Protein AF-A0A392TFT5-F1 (afdb_monomer)

Foldseek 3Di:
DVVLLVCLVPDQPVPDPDQNCVVVVVCCVPQPPVCVVVVVSNLVNLLVCQVVVVDDPPDVVNCVNLVSCPVVDDPVSSVSND

Organism: NCBI:txid97028

Mean predicted aligned error: 4.64 Å

Secondary structure (DSSP, 8-state):
-HHHHHHHHH--TTT-SS-THHHHGGGHHHHGGGGHHHHHHHHHHHHHHHHTTT--TT-HHHHHHHGGGGGTS-HHHHHTT-

InterPro domains:
  IPR022783 GCF, C-terminal [PF07842] (1-82)
  IPR045211 TFP11/STIP/Ntr1 [PTHR23329] (1-82)

Nearest PDB structures (foldseek):
  8ro2-assembly1_TF  TM=8.916E-01  e=1.430E-04  Homo sapiens
  8ro1-assembly1_TF  TM=9.195E-01  e=3.729E-03  Caenorhabditis elegans

Solvent-accessible surface area (backbone atoms only — not comparable to full-atom values): 5218 Å² total; per-residue (Å²): 109,72,69,63,51,48,51,58,69,73,56,46,89,89,79,55,87,69,65,66,62,76,79,50,52,81,45,44,91,79,47,54,77,81,42,48,74,51,50,55,53,50,50,50,56,49,47,57,48,48,70,72,57,72,70,54,98,83,49,61,71,57,49,66,69,48,59,76,47,61,86,71,45,55,73,68,64,43,58,78,71,107

Sequence (82 aa):
MPKLSSAVGTWEPRHETIPIHTWVHPWLPLLGHKLEGIYQMIRFKLSTVLDAWQWHPSDGSVYAILSPWKTVFDSDSWQQLM

Radius of gyration: 12.47 Å; Cα contacts (8 Å, |Δi|>4): 29; chains: 1; bounding box: 26×22×37 Å

pLDDT: mean 85.1, std 7.15, range [63.88, 93.38]

Structure (mmCIF, N/CA/C/O backbone):
data_AF-A0A392TFT5-F1
#
_entry.id   AF-A0A392TFT5-F1
#
loop_
_atom_site.group_PDB
_atom_site.id
_atom_site.type_symbol
_atom_site.label_atom_id
_atom_site.label_alt_id
_atom_site.label_comp_id
_atom_site.label_asym_id
_atom_site.label_entity_id
_atom_site.label_seq_id
_atom_site.pdbx_PDB_ins_code
_atom_site.Cartn_x
_atom_site.Cartn_y
_atom_site.Cartn_z
_atom_site.occupancy
_atom_site.B_iso_or_equiv
_atom_site.auth_seq_id
_atom_site.auth_comp_id
_atom_site.auth_asym_id
_atom_site.auth_atom_id
_atom_site.pdbx_PDB_model_num
ATOM 1 N N . MET A 1 1 ? 0.284 1.307 15.938 1.00 73.75 1 MET A N 1
ATOM 2 C CA . MET A 1 1 ? 0.640 -0.066 16.364 1.00 73.75 1 MET A CA 1
ATOM 3 C C . MET A 1 1 ? 2.120 -0.292 16.102 1.00 73.75 1 MET A C 1
ATOM 5 O O . MET A 1 1 ? 2.486 -0.454 14.945 1.00 73.75 1 MET A O 1
ATOM 9 N N . PRO A 1 2 ? 2.977 -0.285 17.131 1.00 80.44 2 PRO A N 1
ATOM 10 C CA .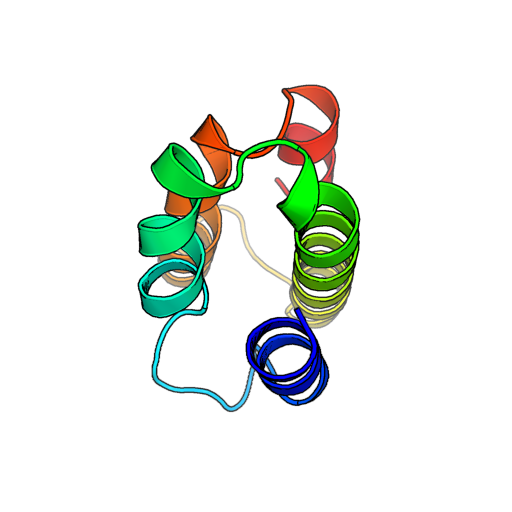 PRO A 1 2 ? 4.423 -0.175 16.931 1.00 80.44 2 PRO A CA 1
ATOM 11 C C . PRO A 1 2 ? 5.031 -1.364 16.171 1.00 80.44 2 PRO A C 1
ATOM 13 O O . PRO A 1 2 ? 5.895 -1.155 15.329 1.00 80.44 2 PRO A O 1
ATOM 16 N N . LYS A 1 3 ? 4.540 -2.594 16.387 1.00 88.75 3 LYS A N 1
ATOM 17 C CA . LYS A 1 3 ? 5.069 -3.792 15.708 1.00 88.75 3 LYS A CA 1
ATOM 18 C C . LYS A 1 3 ? 4.807 -3.793 14.198 1.00 88.75 3 LYS A C 1
ATOM 20 O O . LYS A 1 3 ? 5.740 -4.001 13.434 1.00 88.75 3 LYS A O 1
ATOM 25 N N . LEU A 1 4 ? 3.568 -3.522 13.774 1.00 89.62 4 LEU A N 1
ATOM 26 C CA . LEU A 1 4 ? 3.214 -3.492 12.350 1.00 89.62 4 LEU A CA 1
ATOM 27 C C . LEU A 1 4 ? 3.895 -2.318 11.638 1.00 89.62 4 LEU A C 1
ATOM 29 O O . LEU A 1 4 ? 4.487 -2.511 10.588 1.00 89.62 4 LEU A O 1
ATOM 33 N N . SER A 1 5 ? 3.885 -1.123 12.238 1.00 89.50 5 SER A N 1
ATOM 34 C CA . SER A 1 5 ? 4.585 0.037 11.673 1.00 89.50 5 SER A CA 1
ATOM 35 C C . SER A 1 5 ? 6.090 -0.209 11.528 1.00 89.50 5 SER A C 1
ATOM 37 O O . SER A 1 5 ? 6.651 0.134 10.495 1.00 89.50 5 SER A O 1
ATOM 39 N N . SER A 1 6 ? 6.731 -0.840 12.519 1.00 92.06 6 SER A N 1
ATOM 40 C CA . SER A 1 6 ? 8.151 -1.205 12.447 1.00 92.06 6 SER A CA 1
ATOM 41 C C . SER A 1 6 ? 8.424 -2.217 11.330 1.00 92.06 6 SER A C 1
ATOM 43 O O . SER A 1 6 ? 9.294 -1.978 10.501 1.00 92.06 6 SER A O 1
ATOM 45 N N . ALA A 1 7 ? 7.620 -3.285 11.240 1.00 91.81 7 ALA A N 1
ATOM 46 C CA . ALA A 1 7 ? 7.756 -4.300 10.193 1.00 91.81 7 ALA A CA 1
ATOM 47 C C . ALA A 1 7 ? 7.614 -3.710 8.779 1.00 91.81 7 ALA A C 1
ATOM 49 O O . ALA A 1 7 ? 8.385 -4.046 7.888 1.00 91.81 7 ALA A O 1
ATOM 50 N N . VAL A 1 8 ? 6.671 -2.783 8.579 1.00 92.62 8 VAL A N 1
ATOM 51 C CA . VAL A 1 8 ? 6.531 -2.050 7.308 1.00 92.62 8 VAL A CA 1
ATOM 52 C C . VAL A 1 8 ? 7.715 -1.115 7.064 1.00 92.62 8 VAL A C 1
ATOM 54 O O . VAL A 1 8 ? 8.144 -0.960 5.925 1.00 92.62 8 VAL A O 1
ATOM 57 N N . GLY A 1 9 ? 8.266 -0.505 8.115 1.00 91.69 9 GLY A N 1
ATOM 58 C CA . GLY A 1 9 ? 9.433 0.368 8.004 1.00 91.69 9 GLY A CA 1
ATOM 59 C C . GLY A 1 9 ? 10.668 -0.382 7.509 1.00 91.69 9 GLY A C 1
ATOM 60 O O . GLY A 1 9 ? 11.380 0.120 6.640 1.00 91.69 9 GLY A O 1
ATOM 61 N N . THR A 1 10 ? 10.879 -1.601 8.011 1.00 91.94 10 THR A N 1
ATOM 62 C CA . THR A 1 10 ? 12.001 -2.474 7.634 1.00 91.94 10 THR A CA 1
ATOM 63 C C . THR A 1 10 ? 11.762 -3.278 6.361 1.00 91.94 10 THR A C 1
ATOM 65 O O . THR A 1 10 ? 12.708 -3.847 5.831 1.00 91.94 10 THR A O 1
ATOM 68 N N . TRP A 1 11 ? 10.520 -3.367 5.883 1.00 92.69 11 TRP A N 1
ATOM 69 C CA . TRP A 1 11 ? 10.194 -4.120 4.677 1.00 92.69 11 TRP A CA 1
ATOM 70 C C . TRP A 1 11 ? 10.774 -3.445 3.430 1.00 92.69 11 TRP A C 1
ATOM 72 O O . TRP A 1 11 ? 10.568 -2.248 3.207 1.00 92.69 11 TRP A O 1
ATOM 82 N N . GLU A 1 12 ? 11.462 -4.230 2.601 1.00 88.25 12 GLU A N 1
ATOM 83 C CA . GLU A 1 12 ? 12.104 -3.778 1.368 1.00 88.25 12 GLU A CA 1
ATOM 84 C C . GLU A 1 12 ? 11.538 -4.543 0.156 1.00 88.25 12 GLU A C 1
ATOM 86 O O . GLU A 1 12 ? 11.857 -5.723 -0.021 1.00 88.25 12 GLU A O 1
ATOM 91 N N . PRO A 1 13 ? 10.737 -3.899 -0.722 1.00 84.19 13 PRO A N 1
ATOM 92 C CA . PRO A 1 13 ? 10.025 -4.583 -1.809 1.00 84.19 13 PRO A CA 1
ATOM 93 C C . PRO A 1 13 ? 10.910 -5.397 -2.762 1.00 84.19 13 PRO A C 1
ATOM 95 O O . PRO A 1 13 ? 10.426 -6.319 -3.409 1.00 84.19 13 PRO A O 1
ATOM 98 N N . ARG A 1 14 ? 12.200 -5.051 -2.867 1.00 82.06 14 ARG A N 1
ATOM 99 C CA . ARG A 1 14 ? 13.166 -5.700 -3.768 1.00 82.06 14 ARG A CA 1
ATOM 100 C C . ARG A 1 14 ? 13.857 -6.925 -3.182 1.00 82.06 14 ARG A C 1
ATOM 102 O O . ARG A 1 14 ? 14.408 -7.715 -3.940 1.00 82.06 14 ARG A O 1
ATOM 109 N N . HIS A 1 15 ? 13.892 -7.042 -1.859 1.00 83.12 15 HIS A N 1
ATOM 110 C CA . HIS A 1 15 ? 14.678 -8.066 -1.162 1.00 83.12 15 HIS A CA 1
ATOM 111 C C . HIS A 1 15 ? 13.799 -9.111 -0.482 1.00 83.12 15 HIS A C 1
ATOM 113 O O . HIS A 1 15 ? 14.258 -10.209 -0.175 1.00 83.12 15 HIS A O 1
ATOM 119 N N . GLU A 1 16 ? 12.538 -8.772 -0.245 1.00 83.38 16 GLU A N 1
ATOM 120 C CA . GLU A 1 16 ? 11.620 -9.610 0.501 1.00 83.38 16 GLU A CA 1
ATOM 121 C C . GLU A 1 16 ? 10.899 -10.603 -0.409 1.00 83.38 16 GLU A C 1
ATOM 123 O O . GLU A 1 16 ? 10.384 -10.262 -1.471 1.00 83.38 16 GLU A O 1
ATOM 128 N N . THR A 1 17 ? 10.834 -11.854 0.041 1.00 82.88 17 THR A N 1
ATOM 129 C CA . THR A 1 17 ? 10.168 -12.949 -0.685 1.00 82.88 17 THR A CA 1
ATOM 130 C C . THR A 1 17 ? 8.686 -13.059 -0.345 1.00 82.88 17 THR A C 1
ATOM 132 O O . THR A 1 17 ? 7.912 -13.630 -1.112 1.00 82.88 17 THR A O 1
ATOM 135 N N . ILE A 1 18 ? 8.278 -12.504 0.799 1.00 86.94 18 ILE A N 1
ATOM 136 C CA . ILE A 1 18 ? 6.892 -12.509 1.260 1.00 86.94 18 ILE A CA 1
ATOM 137 C C . ILE A 1 18 ? 6.243 -11.168 0.886 1.00 86.94 18 ILE A C 1
ATOM 139 O O . ILE A 1 18 ? 6.654 -10.121 1.400 1.00 86.94 18 ILE A O 1
ATOM 143 N N . PRO A 1 19 ? 5.198 -11.164 0.036 1.00 88.56 19 PRO A N 1
ATOM 144 C CA . PRO A 1 19 ? 4.521 -9.935 -0.351 1.00 88.56 19 PRO A CA 1
ATOM 145 C C . PRO A 1 19 ? 3.874 -9.237 0.847 1.00 88.56 19 PRO A C 1
ATOM 147 O O . PRO A 1 19 ? 3.139 -9.856 1.618 1.00 88.56 19 PRO A O 1
ATOM 150 N N . ILE A 1 20 ? 4.077 -7.926 0.965 1.00 91.94 20 ILE A N 1
ATOM 151 C CA . ILE A 1 20 ? 3.619 -7.129 2.114 1.00 91.94 20 ILE A CA 1
ATOM 152 C C . ILE A 1 20 ? 2.113 -7.221 2.400 1.00 91.94 20 ILE A C 1
ATOM 154 O O . ILE A 1 20 ? 1.687 -7.218 3.555 1.00 91.94 20 ILE A O 1
ATOM 158 N N . HIS A 1 21 ? 1.289 -7.367 1.362 1.00 91.56 21 HIS A N 1
ATOM 159 C CA . HIS A 1 21 ? -0.160 -7.463 1.522 1.00 91.56 21 HIS A CA 1
ATOM 160 C C . HIS A 1 21 ? -0.572 -8.670 2.384 1.00 91.56 21 HIS A C 1
ATOM 162 O O . HIS A 1 21 ? -1.553 -8.585 3.116 1.00 91.56 21 HIS A O 1
ATOM 168 N N . THR A 1 22 ? 0.197 -9.766 2.367 1.00 92.50 22 THR A N 1
ATOM 169 C CA . THR A 1 22 ? -0.135 -11.019 3.075 1.00 92.50 22 THR A CA 1
ATOM 170 C C . THR A 1 22 ? -0.211 -10.863 4.591 1.00 92.50 22 THR A C 1
ATOM 172 O O . THR A 1 22 ? -1.012 -11.533 5.239 1.00 92.50 22 THR A O 1
ATOM 175 N N . TRP A 1 23 ? 0.576 -9.951 5.163 1.00 92.56 23 TRP A N 1
ATOM 176 C CA . TRP A 1 23 ? 0.632 -9.715 6.605 1.00 92.56 23 TRP A CA 1
ATOM 177 C C . TRP A 1 23 ? 0.092 -8.341 7.020 1.00 92.56 23 TRP A C 1
ATOM 179 O O . TRP A 1 23 ? -0.122 -8.115 8.211 1.00 92.56 23 TRP A O 1
ATOM 189 N N . VAL A 1 24 ? -0.204 -7.448 6.065 1.00 93.00 24 VAL A N 1
ATOM 190 C CA . VAL A 1 24 ? -0.914 -6.178 6.315 1.00 93.00 24 VAL A CA 1
ATOM 191 C C . VAL A 1 24 ? -2.431 -6.323 6.145 1.00 93.00 24 VAL A C 1
ATOM 193 O O . VAL A 1 24 ? -3.187 -5.845 6.990 1.00 93.00 24 VAL A O 1
ATOM 196 N N . HIS A 1 25 ? -2.905 -7.007 5.100 1.00 92.62 25 HIS A N 1
ATOM 197 C CA . HIS A 1 25 ? -4.338 -7.107 4.798 1.00 92.62 25 HIS A CA 1
ATOM 198 C C . HIS A 1 25 ? -5.192 -7.795 5.866 1.00 92.62 25 HIS A C 1
ATOM 200 O O . HIS A 1 25 ? -6.327 -7.359 6.047 1.00 92.62 25 HIS A O 1
ATOM 206 N N . PRO A 1 26 ? -4.711 -8.801 6.624 1.00 93.38 26 PRO A N 1
ATOM 207 C CA . PRO A 1 26 ? -5.508 -9.389 7.702 1.00 93.38 26 PRO A CA 1
ATOM 208 C C . PRO A 1 26 ? -5.989 -8.367 8.746 1.00 93.38 26 PRO A C 1
ATOM 210 O O . PRO A 1 26 ? -6.978 -8.598 9.437 1.00 93.38 26 PRO A O 1
ATOM 213 N N . TRP A 1 27 ? -5.320 -7.215 8.842 1.00 90.50 27 TRP A N 1
ATOM 214 C CA . TRP A 1 27 ? -5.671 -6.141 9.765 1.00 90.50 27 TRP A CA 1
ATOM 215 C C . TRP A 1 27 ? -6.670 -5.125 9.192 1.00 90.50 27 TRP A C 1
ATOM 217 O O . TRP A 1 27 ? -7.240 -4.358 9.970 1.00 90.50 27 TRP A O 1
ATOM 227 N N . LEU A 1 28 ? -6.918 -5.123 7.872 1.00 86.19 28 LEU A N 1
ATOM 228 C CA . LEU A 1 28 ? -7.881 -4.233 7.202 1.00 86.19 28 LEU A CA 1
ATOM 229 C C . LEU A 1 28 ? -9.257 -4.224 7.883 1.00 86.19 28 LEU A C 1
ATOM 231 O O . LEU A 1 28 ? -9.678 -3.145 8.308 1.00 86.19 28 LEU A O 1
ATOM 235 N N . PRO A 1 29 ? -9.947 -5.376 8.050 1.00 87.38 29 PRO A N 1
ATOM 236 C CA . PRO A 1 29 ? -11.297 -5.386 8.614 1.00 87.38 29 PRO A CA 1
ATOM 237 C C . PRO A 1 29 ? -11.337 -4.998 10.098 1.00 87.38 29 PRO A C 1
ATOM 239 O O . PRO A 1 29 ? -12.392 -4.639 10.609 1.00 87.38 29 PRO A O 1
ATOM 242 N N . LEU A 1 30 ? -10.201 -5.068 10.798 1.00 89.12 30 LEU A N 1
ATOM 243 C CA . LEU A 1 30 ? -10.122 -4.823 12.238 1.00 89.12 30 LEU A CA 1
ATOM 244 C C . LEU A 1 30 ? -9.751 -3.376 12.571 1.00 89.12 30 LEU A C 1
ATOM 246 O O . LEU A 1 30 ? -10.167 -2.851 13.603 1.00 89.12 30 LEU A O 1
ATOM 250 N N . LEU A 1 31 ? -8.920 -2.745 11.737 1.00 85.81 31 LEU A N 1
ATOM 251 C CA . LEU A 1 31 ? -8.261 -1.484 12.075 1.00 85.81 31 LEU A CA 1
ATOM 252 C C . LEU A 1 31 ? -8.591 -0.335 11.122 1.00 85.81 31 LEU A C 1
ATOM 254 O O . LEU A 1 31 ? -8.491 0.815 11.553 1.00 85.81 31 LEU A O 1
ATOM 258 N N . GLY A 1 32 ? -9.002 -0.614 9.879 1.00 84.19 32 GLY A N 1
ATOM 259 C CA . GLY A 1 32 ? -9.453 0.392 8.910 1.00 84.19 32 GLY A CA 1
ATOM 260 C C . GLY A 1 32 ? -8.563 1.643 8.868 1.00 84.19 32 GLY A C 1
ATOM 261 O O . GLY A 1 32 ? -7.368 1.557 8.584 1.00 84.19 32 GLY A O 1
ATOM 262 N N . HIS A 1 33 ? -9.141 2.795 9.225 1.00 83.44 33 HIS A N 1
ATOM 263 C CA . HIS A 1 33 ? -8.489 4.115 9.255 1.00 83.44 33 HIS A CA 1
ATOM 264 C C . HIS A 1 33 ? -7.229 4.187 10.137 1.00 83.44 33 HIS A C 1
ATOM 266 O O . HIS A 1 33 ? -6.325 4.973 9.874 1.00 83.44 33 HIS A O 1
ATOM 272 N N . LYS A 1 34 ? -7.092 3.336 11.164 1.00 86.50 34 LYS A N 1
ATOM 273 C CA . LYS A 1 34 ? -5.893 3.320 12.027 1.00 86.50 34 LYS A CA 1
ATOM 274 C C . LYS A 1 34 ? -4.626 2.857 11.295 1.00 86.50 34 LYS A C 1
ATOM 276 O O . LYS A 1 34 ? -3.534 2.958 11.856 1.00 86.50 34 LYS A O 1
ATOM 281 N N . LEU A 1 35 ? -4.768 2.322 10.082 1.00 88.88 35 LEU A N 1
ATOM 282 C CA . LEU A 1 35 ? -3.673 1.874 9.223 1.00 88.88 35 LEU A CA 1
ATOM 283 C C . LEU A 1 35 ? -3.284 2.903 8.155 1.00 88.88 35 LEU A C 1
ATOM 285 O O . LEU A 1 35 ? -2.356 2.649 7.397 1.00 88.88 35 LEU A O 1
ATOM 289 N N . GLU A 1 36 ? -3.914 4.076 8.111 1.00 87.69 36 GLU A N 1
ATOM 290 C CA . GLU A 1 36 ? -3.694 5.048 7.036 1.00 87.69 36 GLU A CA 1
ATOM 291 C C . GLU A 1 36 ? -2.229 5.485 6.896 1.00 87.69 36 GLU A C 1
ATOM 293 O O . GLU A 1 36 ? -1.660 5.408 5.810 1.00 87.69 36 GLU A O 1
ATOM 298 N N . GLY A 1 37 ? -1.555 5.807 8.005 1.00 89.94 37 GLY A N 1
ATOM 299 C CA . GLY A 1 37 ? -0.119 6.116 7.979 1.00 89.94 37 GLY A CA 1
ATOM 300 C C . GLY A 1 37 ? 0.757 4.940 7.520 1.00 89.94 37 GLY A C 1
ATOM 301 O O . GLY A 1 37 ? 1.808 5.145 6.918 1.00 89.94 37 GLY A O 1
ATOM 302 N N . ILE A 1 38 ? 0.315 3.701 7.755 1.00 91.50 38 ILE A N 1
ATOM 303 C CA . ILE A 1 38 ? 0.994 2.506 7.244 1.00 91.50 38 ILE A CA 1
ATOM 304 C C . ILE A 1 38 ? 0.808 2.406 5.727 1.00 91.50 38 ILE A C 1
ATOM 306 O O . ILE A 1 38 ? 1.780 2.162 5.020 1.00 91.50 38 ILE A O 1
ATOM 310 N N . TYR A 1 39 ? -0.395 2.658 5.211 1.00 89.25 39 TYR A N 1
ATOM 311 C CA . TYR A 1 39 ? -0.665 2.644 3.773 1.00 89.25 39 TYR A CA 1
ATOM 312 C C . TYR A 1 39 ? 0.130 3.699 3.013 1.00 89.25 39 TYR A C 1
ATOM 314 O O . TYR A 1 39 ? 0.684 3.385 1.963 1.00 89.25 39 TYR A O 1
ATOM 322 N N . GLN A 1 40 ? 0.268 4.904 3.571 1.00 89.75 40 GLN A N 1
ATOM 323 C CA . GLN A 1 40 ? 1.111 5.948 2.982 1.00 89.75 40 GLN A CA 1
ATOM 324 C C . GLN A 1 40 ? 2.573 5.494 2.862 1.00 89.75 40 GLN A C 1
ATOM 326 O O . GLN A 1 40 ? 3.200 5.671 1.819 1.00 89.75 40 GLN A O 1
ATOM 331 N N . MET A 1 41 ? 3.105 4.829 3.893 1.00 92.88 41 MET A N 1
ATOM 332 C CA . MET A 1 41 ? 4.474 4.305 3.876 1.00 92.88 41 MET A CA 1
ATOM 333 C C . MET A 1 41 ? 4.663 3.176 2.854 1.00 92.88 41 MET A C 1
ATOM 335 O O . MET A 1 41 ? 5.673 3.141 2.153 1.00 92.88 41 MET A O 1
ATOM 339 N N . ILE A 1 42 ? 3.691 2.267 2.746 1.00 92.19 42 ILE A N 1
ATOM 340 C CA . ILE A 1 42 ? 3.728 1.165 1.773 1.00 92.19 42 ILE A CA 1
ATOM 341 C C . ILE A 1 42 ? 3.669 1.711 0.356 1.00 92.19 42 ILE A C 1
ATOM 343 O O . ILE A 1 42 ? 4.485 1.335 -0.479 1.00 92.19 42 ILE A O 1
ATOM 347 N N . ARG A 1 43 ? 2.733 2.626 0.103 1.00 90.69 43 ARG A N 1
ATOM 348 C CA . ARG A 1 43 ? 2.579 3.282 -1.188 1.00 90.69 43 ARG A CA 1
ATOM 349 C C . ARG A 1 43 ? 3.868 3.973 -1.611 1.00 90.69 43 ARG A C 1
ATOM 351 O O . ARG A 1 43 ? 4.330 3.733 -2.716 1.00 90.69 43 ARG A O 1
ATOM 358 N N . PHE A 1 44 ? 4.478 4.752 -0.718 1.00 91.44 44 PHE A N 1
ATOM 359 C CA . PHE A 1 44 ? 5.755 5.407 -0.991 1.00 91.44 44 PHE A CA 1
ATOM 360 C C . PHE A 1 44 ? 6.848 4.400 -1.379 1.00 91.44 44 PHE A C 1
ATOM 362 O O . PHE A 1 44 ? 7.497 4.571 -2.406 1.00 91.44 44 PHE A O 1
ATOM 369 N N . LYS A 1 45 ? 7.020 3.317 -0.608 1.00 91.19 45 LYS A N 1
ATOM 370 C CA . LYS A 1 45 ? 8.009 2.266 -0.912 1.00 91.19 45 LYS A CA 1
ATOM 371 C C . LYS A 1 45 ? 7.717 1.528 -2.225 1.00 91.19 45 LYS A C 1
ATOM 373 O O . LYS A 1 45 ? 8.647 1.128 -2.917 1.00 91.19 45 LYS A O 1
ATOM 378 N N . LEU A 1 46 ? 6.446 1.326 -2.571 1.00 88.88 46 LEU A N 1
ATOM 379 C CA . LEU A 1 46 ? 6.066 0.737 -3.854 1.00 88.88 46 LEU A CA 1
ATOM 380 C C . LEU A 1 46 ? 6.386 1.695 -5.008 1.00 88.88 46 LEU A C 1
ATOM 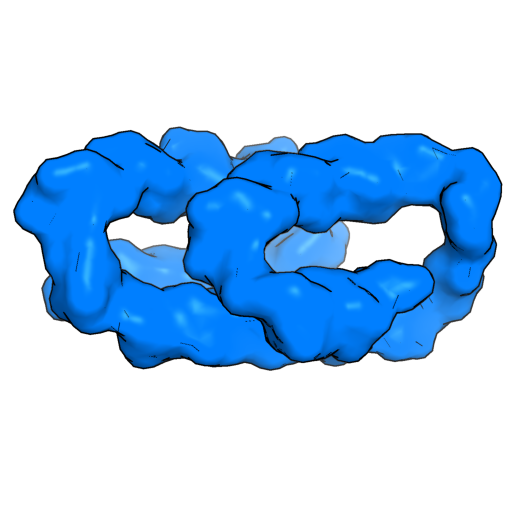382 O O . LEU A 1 46 ? 7.048 1.272 -5.948 1.00 88.88 46 LEU A O 1
ATOM 386 N N . SER A 1 47 ? 6.015 2.976 -4.908 1.00 87.12 47 SER A N 1
ATOM 387 C CA . SER A 1 47 ? 6.331 3.996 -5.919 1.00 87.12 47 SE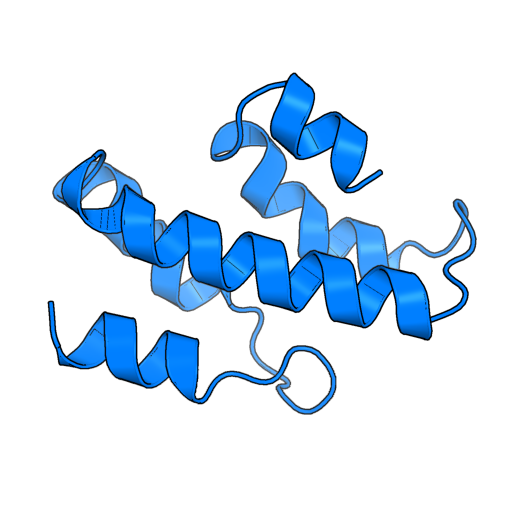R A CA 1
ATOM 388 C C . SER A 1 47 ? 7.833 4.093 -6.193 1.00 87.12 47 SER A C 1
ATOM 390 O O . SER A 1 47 ? 8.246 4.025 -7.345 1.00 87.12 47 SER A O 1
ATOM 392 N N . THR A 1 48 ? 8.669 4.155 -5.150 1.00 86.62 48 THR A N 1
ATOM 393 C CA . THR A 1 48 ? 10.128 4.254 -5.332 1.00 86.62 48 THR A CA 1
ATOM 394 C C . THR A 1 48 ? 10.717 3.033 -6.030 1.00 86.62 48 THR A C 1
ATOM 396 O O . THR A 1 48 ? 11.661 3.150 -6.814 1.00 86.62 48 THR A O 1
ATOM 399 N N . VAL A 1 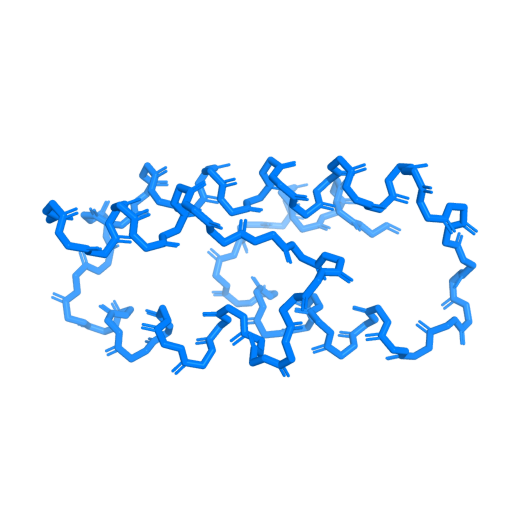49 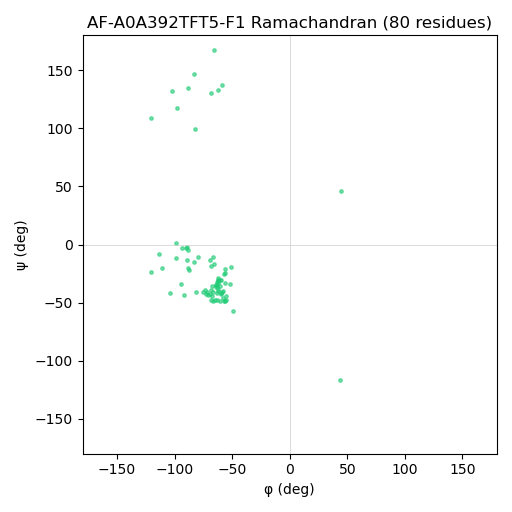? 10.175 1.844 -5.759 1.00 82.75 49 VAL A N 1
ATOM 400 C CA . VAL A 1 49 ? 10.633 0.621 -6.415 1.00 82.75 49 VAL A CA 1
ATOM 401 C C . VAL A 1 49 ? 10.166 0.547 -7.859 1.00 82.75 49 VAL A C 1
ATOM 403 O O . VAL A 1 49 ? 10.985 0.150 -8.687 1.00 82.75 49 VAL A O 1
ATOM 406 N N . LEU A 1 50 ? 8.931 0.964 -8.155 1.00 82.25 50 LEU A N 1
ATOM 407 C CA . LEU A 1 50 ? 8.389 1.047 -9.514 1.00 82.25 50 LEU A CA 1
ATOM 408 C C . LEU A 1 50 ? 9.209 2.000 -10.389 1.00 82.25 50 LEU A C 1
ATOM 410 O O . LEU A 1 50 ? 9.661 1.590 -11.459 1.00 82.25 50 LEU A O 1
ATOM 414 N N . ASP A 1 51 ? 9.490 3.209 -9.892 1.00 80.81 51 ASP A N 1
ATOM 415 C CA . ASP A 1 51 ? 10.308 4.208 -10.592 1.00 80.81 51 ASP A CA 1
ATOM 416 C C . ASP A 1 51 ? 11.681 3.641 -10.961 1.00 80.81 51 ASP A C 1
ATOM 418 O O . ASP A 1 51 ? 12.178 3.794 -12.078 1.00 80.81 51 ASP A O 1
ATOM 422 N N . ALA A 1 52 ? 12.303 2.931 -10.021 1.00 77.50 52 ALA A N 1
ATOM 423 C CA . ALA A 1 52 ? 13.637 2.396 -10.213 1.00 77.50 52 ALA A CA 1
ATOM 424 C C . ALA A 1 52 ? 13.662 0.990 -10.850 1.00 77.50 52 ALA A C 1
ATOM 426 O O . ALA A 1 52 ? 14.754 0.450 -11.023 1.00 77.50 52 ALA A O 1
ATOM 427 N N . TRP A 1 53 ? 12.521 0.350 -11.132 1.00 71.62 53 TRP A N 1
ATOM 428 C CA . TRP A 1 53 ? 12.456 -0.959 -11.805 1.00 71.62 53 TRP A CA 1
ATOM 429 C C . TRP A 1 53 ? 12.365 -0.850 -13.330 1.00 71.62 53 TRP A C 1
ATOM 431 O O . TRP A 1 53 ? 12.419 -1.885 -13.983 1.00 71.62 53 TRP A O 1
ATOM 441 N N . GLN A 1 54 ? 12.288 0.363 -13.906 1.00 65.81 54 GLN A N 1
ATOM 442 C CA . GLN A 1 54 ? 12.025 0.554 -15.347 1.00 65.81 54 GLN A CA 1
ATOM 443 C C . GLN A 1 54 ? 10.893 -0.374 -15.811 1.00 65.81 54 GLN A C 1
ATOM 445 O O . GLN A 1 54 ? 11.022 -1.110 -16.790 1.00 65.81 54 GLN A O 1
ATOM 450 N N . TRP A 1 55 ? 9.812 -0.409 -15.025 1.00 68.19 55 TRP A N 1
ATOM 451 C CA . TRP A 1 55 ? 8.746 -1.378 -15.218 1.00 68.19 55 TRP A CA 1
ATOM 452 C C . TRP A 1 55 ? 8.140 -1.256 -16.618 1.00 68.19 55 TRP A C 1
ATOM 454 O O . TRP A 1 55 ? 7.892 -0.159 -17.122 1.00 68.19 55 TRP A O 1
ATOM 464 N N . HIS A 1 56 ? 7.889 -2.407 -17.238 1.00 64.25 56 HIS A N 1
ATOM 465 C CA . HIS A 1 5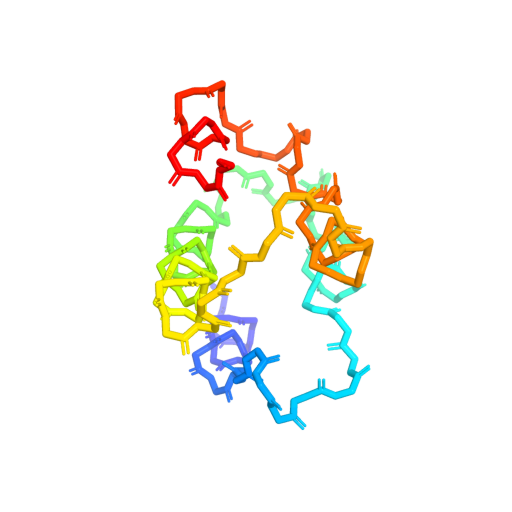6 ? 7.170 -2.488 -18.495 1.00 64.25 56 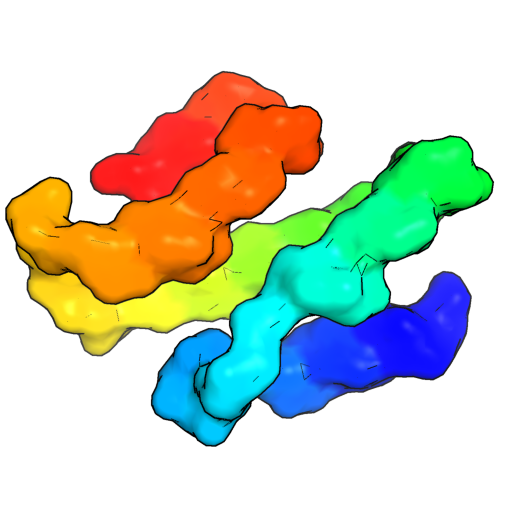HIS A CA 1
ATOM 466 C C . HIS A 1 56 ? 5.729 -2.942 -18.219 1.00 64.25 56 HIS A C 1
ATOM 468 O O . HIS A 1 56 ? 5.562 -3.963 -17.556 1.00 64.25 56 HIS A O 1
ATOM 474 N N . PRO A 1 57 ? 4.695 -2.283 -18.777 1.00 63.88 57 PRO A N 1
ATOM 475 C CA . PRO A 1 57 ? 3.283 -2.625 -18.564 1.00 63.88 57 PRO A CA 1
ATOM 476 C C . PRO A 1 57 ? 2.884 -4.090 -18.782 1.00 63.88 57 PRO A C 1
ATOM 478 O O . PRO A 1 57 ? 1.846 -4.533 -18.295 1.00 63.88 57 PRO A O 1
ATOM 481 N N . SER A 1 58 ? 3.712 -4.847 -19.501 1.00 68.62 58 SER A N 1
ATOM 482 C CA . SER A 1 58 ? 3.519 -6.273 -19.774 1.00 68.62 58 SER A CA 1
ATOM 483 C C . SER A 1 58 ? 4.115 -7.206 -18.704 1.00 68.62 58 SER A C 1
ATOM 485 O O . SER A 1 58 ? 3.952 -8.421 -18.803 1.00 68.62 58 SER A O 1
ATOM 487 N N . ASP A 1 59 ? 4.821 -6.682 -17.698 1.00 70.50 59 ASP A N 1
ATOM 488 C CA . ASP A 1 59 ? 5.438 -7.481 -16.638 1.00 70.50 59 ASP A CA 1
ATOM 489 C C . ASP A 1 59 ? 4.415 -7.830 -15.544 1.00 70.50 59 ASP A C 1
ATOM 491 O O . ASP A 1 59 ? 4.096 -7.036 -14.649 1.00 70.50 59 ASP A O 1
ATOM 495 N N . GLY A 1 60 ? 3.894 -9.057 -15.629 1.00 72.00 60 GLY A N 1
ATOM 496 C CA . GLY A 1 60 ? 2.887 -9.593 -14.713 1.00 72.00 60 GLY A CA 1
ATOM 497 C C . GLY A 1 60 ? 3.368 -9.780 -13.270 1.00 72.00 60 GLY A C 1
ATOM 498 O O . GLY A 1 60 ? 2.531 -9.884 -12.371 1.00 72.00 60 GLY A O 1
ATOM 499 N N . SER A 1 61 ? 4.683 -9.789 -13.016 1.00 75.56 61 SER A N 1
ATOM 500 C CA . SER A 1 61 ? 5.226 -9.942 -11.659 1.00 75.56 61 SER A CA 1
ATOM 501 C C . SER A 1 61 ? 4.926 -8.720 -10.785 1.00 75.56 61 SER A C 1
ATOM 503 O O . SER A 1 61 ? 4.522 -8.853 -9.629 1.00 75.56 61 SER A O 1
ATOM 505 N N . 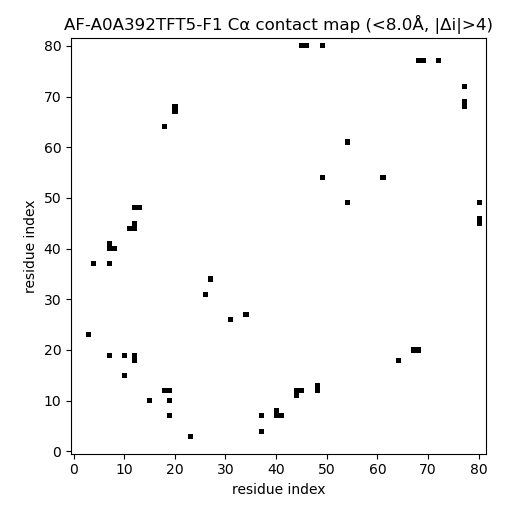VAL A 1 62 ? 5.007 -7.524 -11.366 1.00 79.06 62 VAL A N 1
ATOM 506 C CA . VAL A 1 62 ? 4.689 -6.265 -10.685 1.00 79.06 62 VAL A CA 1
ATOM 507 C C . VAL A 1 62 ? 3.188 -6.122 -10.467 1.00 79.06 62 VAL A C 1
ATOM 509 O O . VAL A 1 62 ? 2.757 -5.759 -9.372 1.00 79.06 62 VAL A O 1
ATOM 512 N N . TYR A 1 63 ? 2.369 -6.497 -11.453 1.00 82.00 63 TYR A N 1
ATOM 513 C CA . TYR A 1 63 ? 0.915 -6.499 -11.279 1.00 82.00 63 TYR A CA 1
ATOM 514 C C . TYR A 1 63 ? 0.471 -7.445 -10.151 1.00 82.00 63 TYR A C 1
ATOM 516 O O . TYR A 1 63 ? -0.441 -7.120 -9.390 1.00 82.00 63 TYR A O 1
ATOM 524 N N . ALA A 1 64 ? 1.137 -8.590 -9.975 1.00 82.50 64 ALA A N 1
ATOM 525 C CA . ALA A 1 64 ? 0.870 -9.491 -8.853 1.00 82.50 64 ALA A CA 1
ATOM 526 C C . ALA A 1 64 ? 1.175 -8.849 -7.484 1.00 82.50 64 ALA A C 1
ATOM 528 O O . ALA A 1 64 ? 0.476 -9.122 -6.509 1.00 82.50 64 ALA A O 1
ATOM 529 N N . ILE A 1 65 ? 2.172 -7.960 -7.408 1.00 83.44 65 ILE A N 1
ATOM 530 C CA . ILE A 1 65 ? 2.516 -7.217 -6.186 1.00 83.44 65 ILE A CA 1
ATOM 531 C C . ILE A 1 65 ? 1.506 -6.094 -5.918 1.00 83.44 65 ILE A C 1
ATOM 533 O O . ILE A 1 65 ? 1.113 -5.893 -4.765 1.00 83.44 65 ILE A O 1
ATOM 537 N N . LEU A 1 66 ? 1.080 -5.375 -6.962 1.00 87.19 66 LEU A N 1
ATOM 538 C CA . LEU A 1 66 ? 0.197 -4.212 -6.842 1.00 87.19 66 LEU A CA 1
ATOM 539 C C . LEU A 1 66 ? -1.280 -4.592 -6.699 1.00 87.19 66 LEU A C 1
ATOM 541 O O . LEU A 1 66 ? -1.981 -3.988 -5.894 1.00 87.19 66 LEU A O 1
ATOM 545 N N . SER A 1 67 ? -1.770 -5.592 -7.437 1.00 88.75 67 SER A N 1
ATOM 546 C CA . SER A 1 67 ? -3.204 -5.920 -7.530 1.00 88.75 67 SER A CA 1
ATOM 547 C C . SER A 1 67 ? -3.944 -6.103 -6.194 1.00 88.75 67 SER A C 1
ATOM 549 O O . SER A 1 67 ? -5.098 -5.669 -6.126 1.00 88.75 67 SER A O 1
ATOM 551 N N . PRO A 1 68 ? -3.338 -6.626 -5.106 1.00 90.88 68 PRO A N 1
ATOM 552 C CA . PRO A 1 68 ? -4.006 -6.698 -3.808 1.00 90.88 68 PRO A CA 1
ATOM 553 C C . PRO A 1 68 ? -4.368 -5.313 -3.250 1.00 90.88 68 PRO A C 1
ATOM 555 O O . PRO A 1 68 ? -5.377 -5.162 -2.567 1.00 90.88 68 PRO A O 1
ATOM 558 N N . TRP A 1 69 ? -3.582 -4.285 -3.565 1.00 89.75 69 TRP A N 1
ATOM 559 C CA . TRP A 1 69 ? -3.765 -2.927 -3.056 1.00 89.75 69 TRP A CA 1
ATOM 560 C C . TRP A 1 69 ? -4.851 -2.136 -3.790 1.00 89.75 69 TRP A C 1
ATOM 562 O O . TRP A 1 69 ? -5.270 -1.086 -3.307 1.00 89.75 69 TRP A O 1
ATOM 572 N N . LYS A 1 70 ? -5.362 -2.648 -4.917 1.00 87.25 70 LYS A N 1
ATOM 573 C CA . LYS A 1 70 ? -6.375 -1.976 -5.746 1.00 87.25 70 LYS A CA 1
ATOM 574 C C . LYS A 1 70 ? -7.677 -1.678 -5.004 1.00 87.25 70 LYS A C 1
ATOM 576 O O . LYS A 1 70 ? -8.360 -0.718 -5.330 1.00 87.25 70 LYS A O 1
ATOM 581 N N . THR A 1 71 ? -8.040 -2.505 -4.026 1.00 85.31 71 THR A N 1
ATOM 582 C CA . THR A 1 71 ? -9.241 -2.302 -3.196 1.00 85.31 71 THR A CA 1
ATOM 583 C C . THR A 1 71 ? -8.952 -1.536 -1.905 1.00 85.31 71 THR A C 1
ATOM 585 O O . THR A 1 71 ? -9.865 -1.317 -1.115 1.00 85.31 71 THR A O 1
ATOM 588 N N . VAL A 1 72 ? -7.684 -1.202 -1.652 1.00 86.25 72 VAL A N 1
ATOM 589 C CA . VAL A 1 72 ? -7.216 -0.520 -0.437 1.00 86.25 72 VAL A CA 1
ATOM 590 C C . VAL A 1 72 ? -6.930 0.950 -0.723 1.00 86.25 72 VAL A C 1
ATOM 592 O O . VAL A 1 72 ? -7.274 1.806 0.086 1.00 86.25 72 VAL A O 1
ATOM 595 N N . PHE A 1 73 ? -6.307 1.240 -1.865 1.00 85.50 73 PHE A N 1
ATOM 596 C CA . PHE A 1 73 ? -6.063 2.600 -2.326 1.00 85.50 73 PHE A CA 1
ATOM 597 C C . PHE A 1 73 ? -7.290 3.165 -3.047 1.00 85.50 73 PHE A C 1
ATOM 599 O O . PHE A 1 73 ? -8.022 2.436 -3.717 1.00 85.50 73 PHE A O 1
ATOM 606 N N . ASP A 1 74 ? -7.504 4.473 -2.916 1.00 86.62 74 ASP A N 1
ATOM 607 C CA . ASP A 1 74 ? -8.462 5.195 -3.748 1.00 86.62 74 ASP A CA 1
ATOM 608 C C . ASP A 1 74 ? -8.017 5.203 -5.223 1.00 86.62 74 ASP A C 1
ATOM 610 O O . ASP A 1 74 ? -6.880 4.853 -5.558 1.00 86.62 74 ASP A O 1
ATOM 614 N N . SER A 1 75 ? -8.928 5.593 -6.118 1.00 85.69 75 SER A N 1
ATOM 615 C CA . SER A 1 75 ? -8.689 5.573 -7.563 1.00 85.69 75 SER A CA 1
ATOM 616 C C . SER A 1 75 ? -7.481 6.400 -7.984 1.00 85.69 75 SER A C 1
ATOM 618 O O . SER A 1 75 ? -6.721 5.951 -8.841 1.00 85.69 75 SER A O 1
ATOM 620 N N . ASP A 1 76 ? -7.291 7.572 -7.381 1.00 86.88 76 ASP A N 1
ATOM 621 C CA . ASP A 1 76 ? -6.236 8.508 -7.767 1.00 86.88 76 ASP A CA 1
ATOM 622 C C . ASP A 1 76 ? -4.887 7.961 -7.301 1.00 86.88 76 ASP A C 1
ATOM 624 O O . ASP A 1 76 ? -3.910 7.924 -8.053 1.00 86.88 76 ASP A O 1
ATOM 628 N N . SER A 1 77 ? -4.853 7.435 -6.075 1.00 84.88 77 SER A N 1
ATOM 629 C CA . SER A 1 77 ? -3.680 6.767 -5.523 1.00 84.88 77 SER A CA 1
ATOM 630 C C . SER A 1 77 ? -3.273 5.525 -6.312 1.00 84.88 77 SER A C 1
ATOM 632 O O . SER A 1 77 ? -2.079 5.280 -6.490 1.00 84.88 77 SER A O 1
ATOM 634 N N . TRP A 1 78 ? -4.251 4.754 -6.790 1.00 87.19 78 TRP A N 1
ATOM 635 C CA . TRP A 1 78 ? -4.027 3.582 -7.632 1.00 87.19 78 TRP A CA 1
ATOM 636 C C . TRP A 1 78 ? -3.507 3.958 -9.022 1.00 87.19 78 TRP A C 1
ATOM 638 O O . TRP A 1 78 ? -2.573 3.331 -9.510 1.00 87.19 78 TRP A O 1
ATOM 648 N N . GLN A 1 79 ? -4.067 4.995 -9.650 1.00 84.75 79 GLN A N 1
ATOM 649 C CA . GLN A 1 79 ? -3.606 5.478 -10.954 1.00 84.75 79 GLN A CA 1
ATOM 650 C C . GLN A 1 79 ? -2.178 6.016 -10.904 1.00 84.75 79 GLN A C 1
ATOM 652 O O . GLN A 1 79 ? -1.431 5.813 -11.845 1.00 84.75 79 GLN A O 1
ATOM 657 N N . GLN A 1 80 ? -1.769 6.654 -9.807 1.00 82.75 80 GLN A N 1
ATOM 658 C CA . GLN A 1 80 ? -0.385 7.116 -9.643 1.00 82.75 80 GLN A CA 1
ATOM 659 C C . GLN A 1 80 ? 0.631 5.972 -9.471 1.00 82.75 80 GLN A C 1
ATOM 661 O O . GLN A 1 80 ? 1.832 6.223 -9.519 1.00 82.75 80 GLN A O 1
ATOM 666 N N . LEU A 1 81 ? 0.172 4.740 -9.223 1.00 78.69 81 LEU A N 1
ATOM 667 C CA . LEU A 1 81 ? 1.014 3.544 -9.120 1.00 78.69 81 LEU A CA 1
ATOM 668 C C . LEU A 1 81 ? 1.044 2.702 -10.409 1.00 78.69 81 LEU A C 1
ATOM 670 O O . LEU A 1 81 ? 1.853 1.779 -10.479 1.00 78.69 81 LEU A O 1
ATOM 674 N N . MET A 1 82 ? 0.161 2.967 -11.377 1.00 76.25 82 MET A N 1
ATOM 675 C CA . MET A 1 82 ? 0.012 2.210 -12.631 1.00 76.25 82 MET A CA 1
ATOM 676 C C .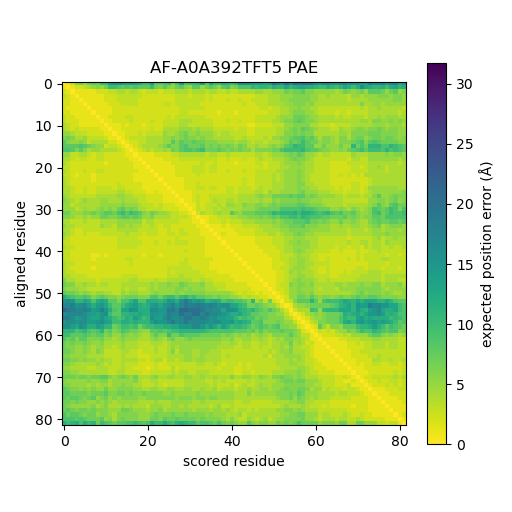 MET A 1 82 ? 0.551 2.996 -13.822 1.00 76.25 82 MET A C 1
ATOM 678 O O . MET A 1 82 ? 1.096 2.338 -14.734 1.00 76.25 82 MET A O 1
#